Protein AF-A0A960TQY2-F1 (afdb_monomer_lite)

Structure (mmCIF, N/CA/C/O backbone):
data_AF-A0A960TQY2-F1
#
_entry.id   AF-A0A960TQY2-F1
#
loop_
_atom_site.group_PDB
_atom_site.id
_atom_site.type_symbol
_atom_site.label_atom_id
_atom_site.label_alt_id
_atom_site.label_comp_id
_atom_site.label_asym_id
_atom_site.label_entity_id
_atom_site.label_seq_id
_atom_site.pdbx_PDB_ins_code
_atom_site.Cartn_x
_atom_site.Cartn_y
_atom_site.Cartn_z
_atom_site.occupancy
_atom_site.B_iso_or_equiv
_atom_site.auth_seq_id
_atom_site.auth_comp_id
_atom_site.auth_asym_id
_atom_site.auth_atom_id
_atom_site.pdbx_PDB_model_num
ATOM 1 N N . MET A 1 1 ? -0.787 42.223 -3.623 1.00 55.81 1 MET A N 1
ATOM 2 C CA . MET A 1 1 ? 0.501 41.887 -2.964 1.00 55.81 1 MET A CA 1
ATOM 3 C C . MET A 1 1 ? 0.501 40.481 -2.333 1.00 55.81 1 MET A C 1
ATOM 5 O O . MET A 1 1 ? 1.418 40.149 -1.599 1.00 55.81 1 MET A O 1
ATOM 9 N N . SER A 1 2 ? -0.489 39.636 -2.649 1.00 63.66 2 SER A N 1
ATOM 10 C CA . SER A 1 2 ? -0.747 38.316 -2.050 1.00 63.66 2 SER A CA 1
ATOM 11 C C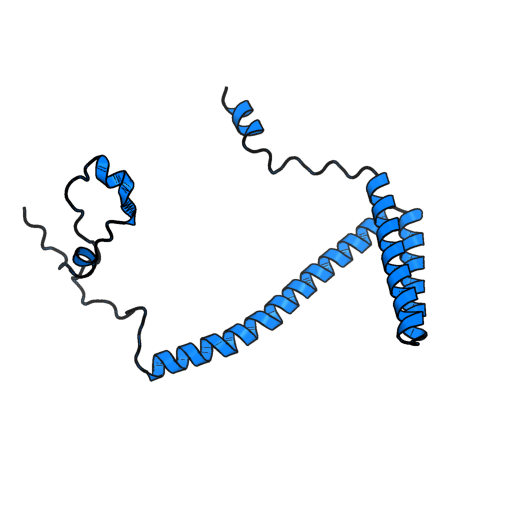 . SER A 1 2 ? -0.285 37.132 -2.917 1.00 63.66 2 SER A C 1
ATOM 13 O O . SER A 1 2 ? 0.129 36.111 -2.375 1.00 63.66 2 SER A O 1
ATOM 15 N N . ASP A 1 3 ? -0.249 37.274 -4.245 1.00 64.62 3 ASP A N 1
ATOM 16 C CA . ASP A 1 3 ? 0.083 36.154 -5.146 1.00 64.62 3 ASP A CA 1
ATOM 17 C C . ASP A 1 3 ? 1.559 35.732 -5.095 1.00 64.62 3 ASP A C 1
ATOM 19 O O . ASP A 1 3 ? 1.882 34.553 -5.232 1.00 64.62 3 ASP A O 1
ATOM 23 N N . ARG A 1 4 ? 2.476 36.674 -4.822 1.00 71.44 4 ARG A N 1
ATOM 24 C CA . ARG A 1 4 ? 3.911 36.360 -4.677 1.00 71.44 4 ARG A CA 1
ATOM 25 C C . ARG A 1 4 ? 4.227 35.581 -3.402 1.00 71.44 4 ARG A C 1
ATOM 27 O O . ARG A 1 4 ? 5.143 34.769 -3.411 1.00 71.44 4 ARG A O 1
ATOM 34 N N . VAL A 1 5 ? 3.475 35.805 -2.324 1.00 72.94 5 VAL A N 1
ATOM 35 C CA . VAL A 1 5 ? 3.678 35.087 -1.055 1.00 72.94 5 VAL A CA 1
ATOM 36 C C . VAL A 1 5 ? 3.141 33.660 -1.168 1.00 72.94 5 VAL A C 1
ATOM 38 O O . VAL A 1 5 ? 3.814 32.719 -0.754 1.00 72.94 5 VAL A O 1
ATOM 41 N N . LEU A 1 6 ? 1.988 33.479 -1.821 1.00 67.25 6 LEU A N 1
ATOM 42 C CA . LEU A 1 6 ? 1.410 32.155 -2.077 1.00 67.25 6 LEU A CA 1
ATOM 43 C C . LEU A 1 6 ? 2.309 31.282 -2.969 1.00 67.25 6 LEU A C 1
ATOM 45 O O . LEU A 1 6 ? 2.425 30.084 -2.722 1.00 67.25 6 LEU A O 1
ATOM 49 N N . ALA A 1 7 ? 3.009 31.876 -3.941 1.00 69.88 7 ALA A N 1
ATOM 50 C CA . ALA A 1 7 ? 3.970 31.158 -4.781 1.00 69.88 7 ALA A CA 1
ATOM 51 C C . ALA A 1 7 ? 5.209 30.652 -4.012 1.00 69.88 7 ALA A C 1
ATOM 53 O O . ALA A 1 7 ? 5.750 29.602 -4.350 1.00 69.88 7 ALA A O 1
ATOM 54 N N . VAL A 1 8 ? 5.648 31.371 -2.972 1.00 74.31 8 VAL A N 1
ATOM 55 C CA . VAL A 1 8 ? 6.812 30.993 -2.147 1.00 74.31 8 VAL A CA 1
ATOM 56 C C . VAL A 1 8 ? 6.435 29.955 -1.090 1.00 74.31 8 VAL A C 1
ATOM 58 O O . VAL A 1 8 ? 7.183 29.008 -0.864 1.00 74.31 8 VAL A O 1
ATOM 61 N N . VAL A 1 9 ? 5.267 30.103 -0.462 1.00 73.06 9 VAL A N 1
ATOM 62 C CA . VAL A 1 9 ? 4.808 29.195 0.602 1.00 73.06 9 VAL A CA 1
ATOM 63 C C . VAL A 1 9 ? 4.321 27.853 0.039 1.00 73.06 9 VAL A C 1
ATOM 65 O O . VAL A 1 9 ? 4.421 26.834 0.718 1.00 73.06 9 VAL A O 1
ATOM 68 N N . TRP A 1 10 ? 3.821 27.821 -1.204 1.00 66.75 10 TRP A N 1
ATOM 69 C CA . TRP A 1 10 ? 3.139 26.653 -1.775 1.00 66.75 10 TRP A CA 1
ATOM 70 C C . TRP A 1 10 ? 3.719 26.197 -3.127 1.00 66.75 10 TRP A C 1
ATOM 72 O O . TRP A 1 10 ? 3.009 26.040 -4.121 1.00 66.75 10 TRP A O 1
ATOM 82 N N . ASN A 1 11 ? 5.029 25.934 -3.165 1.00 67.88 11 ASN A N 1
ATOM 83 C CA . ASN A 1 11 ? 5.744 25.367 -4.318 1.00 67.88 11 ASN A CA 1
ATOM 84 C C . ASN A 1 11 ? 5.911 23.831 -4.209 1.00 67.88 11 ASN A C 1
ATOM 86 O O . ASN A 1 11 ? 7.015 23.300 -4.196 1.00 67.88 11 ASN A O 1
ATOM 90 N N . TRP A 1 12 ? 4.822 23.069 -4.113 1.00 70.50 12 TRP A N 1
ATOM 91 C CA . TRP A 1 12 ? 4.926 21.596 -4.135 1.00 70.50 12 TRP A CA 1
ATOM 92 C C . TRP A 1 12 ? 4.781 21.001 -5.548 1.00 70.50 12 TRP A C 1
ATOM 94 O O . TRP A 1 12 ? 4.961 19.801 -5.740 1.00 70.50 12 TRP A O 1
ATOM 104 N N . ARG A 1 13 ? 4.449 21.833 -6.548 1.00 60.97 13 ARG A N 1
ATOM 105 C CA . ARG A 1 13 ? 4.078 21.406 -7.911 1.00 60.97 13 ARG A CA 1
ATOM 106 C C . ARG A 1 13 ? 4.892 22.082 -9.022 1.00 60.97 13 ARG A C 1
ATOM 108 O O . ARG A 1 13 ? 4.430 22.133 -10.161 1.00 60.97 13 ARG A O 1
ATOM 115 N N . HIS A 1 14 ? 6.079 22.628 -8.756 1.00 58.31 14 HIS A N 1
ATOM 116 C CA . HIS A 1 14 ? 6.950 22.989 -9.878 1.00 58.31 14 HIS A CA 1
ATOM 117 C C . HIS A 1 14 ? 7.372 21.712 -10.601 1.00 58.31 14 HIS A C 1
ATOM 119 O O . HIS A 1 14 ? 7.913 20.778 -10.011 1.00 58.31 14 HIS A O 1
ATOM 125 N N . ALA A 1 15 ? 6.986 21.663 -11.877 1.00 55.31 15 ALA A N 1
ATOM 126 C CA . ALA A 1 15 ? 7.191 20.550 -12.776 1.00 55.31 15 ALA A CA 1
ATOM 127 C C . ALA A 1 15 ? 8.640 20.072 -12.680 1.00 55.31 15 ALA A C 1
ATOM 129 O O . ALA A 1 15 ? 9.569 20.874 -12.792 1.00 55.31 15 ALA A O 1
ATOM 130 N N . ALA A 1 16 ? 8.813 18.765 -12.469 1.00 57.78 16 ALA A N 1
ATOM 131 C CA . ALA A 1 16 ? 10.113 18.127 -12.580 1.00 57.78 16 ALA A CA 1
ATOM 132 C C . ALA A 1 16 ? 10.787 18.635 -13.868 1.00 57.78 16 ALA A C 1
ATOM 134 O O . ALA A 1 16 ? 10.127 18.629 -14.915 1.00 57.78 16 ALA A O 1
ATOM 135 N N . PRO A 1 17 ? 12.043 19.118 -13.808 1.00 52.19 17 PRO A N 1
ATOM 136 C CA . PRO A 1 17 ? 12.712 19.658 -14.981 1.00 52.19 17 PRO A CA 1
ATOM 137 C C . PRO A 1 17 ? 12.630 18.624 -16.102 1.00 52.19 17 PRO A C 1
ATOM 139 O O . PRO A 1 17 ? 12.915 17.444 -15.872 1.00 52.19 17 PRO A O 1
ATOM 142 N N . ALA A 1 18 ? 12.178 19.057 -17.286 1.00 51.62 18 ALA A N 1
ATOM 143 C CA . ALA A 1 18 ? 12.083 18.213 -18.470 1.00 51.62 18 ALA A CA 1
ATOM 144 C C . ALA A 1 18 ? 13.398 17.439 -18.605 1.00 51.62 18 ALA A C 1
ATOM 146 O O . ALA A 1 18 ? 14.467 18.045 -18.682 1.00 51.62 18 ALA A O 1
ATOM 147 N N . ALA A 1 19 ? 13.315 16.110 -18.506 1.00 49.41 19 ALA A N 1
ATOM 148 C CA . ALA A 1 19 ? 14.471 15.242 -18.359 1.00 49.41 19 ALA A CA 1
ATOM 149 C C . ALA A 1 19 ? 15.469 15.502 -19.495 1.00 49.41 19 ALA A C 1
ATOM 151 O O . ALA A 1 19 ? 15.266 15.077 -20.630 1.00 49.41 19 ALA A O 1
ATOM 152 N N . SER A 1 20 ? 16.557 16.208 -19.185 1.00 50.09 20 SER A N 1
ATOM 153 C CA . SER A 1 20 ? 17.680 16.373 -20.097 1.00 50.09 20 SER A CA 1
ATOM 154 C C . SER A 1 20 ? 18.216 14.980 -20.437 1.00 50.09 20 SER A C 1
ATOM 156 O O . SER A 1 20 ? 18.406 14.153 -19.541 1.00 50.09 20 SER A O 1
ATOM 158 N N . GLY A 1 21 ? 18.432 14.689 -21.724 1.00 54.50 21 GLY A N 1
ATOM 159 C CA . GLY A 1 21 ? 18.713 13.335 -22.234 1.00 54.50 21 GLY A CA 1
ATOM 160 C C . GLY A 1 21 ? 19.857 12.573 -21.539 1.00 54.50 21 GLY A C 1
ATOM 161 O O . GLY A 1 21 ? 19.895 11.344 -21.586 1.00 54.50 21 GLY A O 1
ATOM 162 N N . GLY A 1 22 ? 20.744 13.266 -20.814 1.00 57.72 22 GLY A N 1
ATOM 163 C CA . GLY A 1 22 ? 21.769 12.655 -19.958 1.00 57.72 22 GLY A CA 1
ATOM 164 C C . GLY A 1 22 ? 21.213 11.826 -18.789 1.00 57.72 22 GLY A C 1
ATOM 165 O O . GLY A 1 22 ? 21.778 10.785 -18.453 1.00 57.72 22 GLY A O 1
ATOM 166 N N . HIS A 1 23 ? 20.072 12.213 -18.206 1.00 58.09 23 HIS A N 1
ATOM 167 C CA . HIS A 1 23 ? 19.448 11.469 -17.105 1.00 58.09 23 HIS A CA 1
ATOM 168 C C . HIS A 1 23 ? 18.893 10.112 -17.556 1.00 58.09 23 HIS A C 1
ATOM 170 O O . HIS A 1 23 ? 18.991 9.136 -16.812 1.00 58.09 23 HIS A O 1
ATOM 176 N N . ALA A 1 24 ? 18.359 10.029 -18.779 1.00 59.97 24 ALA A N 1
ATOM 177 C CA . ALA A 1 24 ? 17.864 8.780 -19.357 1.00 59.97 24 ALA A CA 1
ATOM 178 C C . ALA A 1 24 ? 19.010 7.787 -19.613 1.00 59.97 24 ALA A C 1
ATOM 180 O O . ALA A 1 24 ? 18.926 6.625 -19.218 1.00 59.97 24 ALA A O 1
ATOM 181 N N . ARG A 1 25 ? 20.132 8.265 -20.171 1.00 62.44 25 ARG A N 1
ATOM 182 C CA . ARG A 1 25 ? 21.318 7.435 -20.441 1.00 62.44 25 ARG A CA 1
ATOM 183 C C . ARG A 1 25 ? 21.972 6.914 -19.154 1.00 62.44 25 ARG A C 1
ATOM 185 O O . ARG A 1 25 ? 22.329 5.741 -19.079 1.00 62.44 25 ARG A O 1
ATOM 192 N N . ARG A 1 26 ? 22.075 7.751 -18.110 1.00 66.25 26 ARG A N 1
ATOM 193 C CA . ARG A 1 26 ? 22.608 7.344 -16.795 1.00 66.25 26 ARG A CA 1
ATOM 194 C C . ARG A 1 26 ? 21.715 6.313 -16.100 1.00 66.25 26 ARG A C 1
ATOM 196 O O . ARG A 1 26 ? 22.233 5.369 -15.511 1.00 66.25 26 ARG A O 1
ATOM 203 N N . ARG A 1 27 ? 20.388 6.463 -16.183 1.00 62.41 27 ARG A N 1
ATOM 204 C CA . ARG A 1 27 ? 19.436 5.470 -15.656 1.00 62.41 27 ARG A CA 1
ATOM 205 C C . ARG A 1 27 ? 19.547 4.132 -16.390 1.00 62.41 27 ARG A C 1
ATOM 207 O O . ARG A 1 27 ? 19.629 3.108 -15.722 1.00 62.41 27 ARG A O 1
ATOM 214 N N . GLY A 1 28 ? 19.648 4.148 -17.722 1.00 63.75 28 GLY A N 1
ATOM 215 C CA . GLY A 1 28 ? 19.860 2.938 -18.527 1.00 63.75 28 GLY A CA 1
ATOM 216 C C . GLY A 1 28 ? 21.160 2.200 -18.181 1.00 63.75 28 GLY A C 1
ATOM 217 O O . GLY A 1 28 ? 21.154 0.978 -18.036 1.00 63.75 28 GLY A O 1
ATOM 218 N N . LEU A 1 29 ? 22.256 2.934 -17.950 1.00 70.75 29 LEU A N 1
ATOM 219 C CA . LEU A 1 29 ? 23.530 2.357 -17.499 1.00 70.75 29 LEU A CA 1
ATOM 220 C C . LEU A 1 29 ? 23.412 1.684 -16.128 1.00 70.75 29 LEU A C 1
ATOM 222 O O . LEU A 1 29 ? 23.851 0.549 -15.970 1.00 70.75 29 LEU A O 1
ATOM 226 N N . ILE A 1 30 ? 22.791 2.356 -15.153 1.00 73.00 30 ILE A N 1
ATOM 227 C CA . ILE A 1 30 ? 22.603 1.798 -13.807 1.00 73.00 30 ILE A CA 1
ATOM 228 C C . ILE A 1 30 ? 21.715 0.551 -13.870 1.00 73.00 30 ILE A C 1
ATOM 230 O O . ILE A 1 30 ? 22.057 -0.473 -13.290 1.00 73.00 30 ILE A O 1
ATOM 234 N N . GLN A 1 31 ? 20.605 0.605 -14.607 1.00 65.62 31 GLN A N 1
ATOM 235 C CA . GLN A 1 31 ? 19.687 -0.524 -14.734 1.00 65.62 31 GLN A CA 1
ATOM 236 C C . GLN A 1 31 ? 20.356 -1.731 -15.400 1.00 65.62 31 GLN A C 1
ATOM 238 O O . GLN A 1 31 ? 20.213 -2.851 -14.917 1.00 65.62 31 GLN A O 1
ATOM 243 N N . THR A 1 32 ? 21.135 -1.508 -16.459 1.00 66.62 32 THR A N 1
ATOM 244 C CA . THR A 1 32 ? 21.890 -2.587 -17.105 1.00 66.62 32 THR A CA 1
ATOM 245 C C . THR A 1 32 ? 22.939 -3.167 -16.161 1.00 66.62 32 THR A C 1
ATOM 247 O O . THR A 1 32 ? 23.037 -4.384 -16.045 1.00 66.62 32 THR A O 1
ATOM 250 N N . ALA A 1 33 ? 23.693 -2.319 -15.456 1.00 74.12 33 ALA A N 1
ATOM 251 C CA . ALA A 1 33 ? 24.699 -2.770 -14.500 1.00 74.12 33 ALA A CA 1
ATOM 252 C C . ALA A 1 33 ? 24.081 -3.642 -13.395 1.00 74.12 33 ALA A C 1
ATOM 254 O O . ALA A 1 33 ? 24.639 -4.680 -13.049 1.00 74.12 33 ALA A O 1
ATOM 255 N N . VAL A 1 34 ? 22.896 -3.272 -12.898 1.00 73.94 34 VAL A N 1
ATOM 256 C CA . VAL A 1 34 ? 22.150 -4.066 -11.912 1.00 73.94 34 VAL A CA 1
ATOM 257 C C . VAL A 1 34 ? 21.697 -5.405 -12.500 1.00 73.94 34 VAL A C 1
ATOM 259 O O . VAL A 1 34 ? 21.907 -6.436 -11.868 1.00 73.94 34 VAL A O 1
ATOM 262 N N . ILE A 1 35 ? 21.125 -5.428 -13.709 1.00 69.88 35 ILE A N 1
ATOM 263 C CA . ILE A 1 35 ? 20.685 -6.682 -14.350 1.00 69.88 35 ILE A CA 1
ATOM 264 C C . ILE A 1 35 ? 21.880 -7.610 -14.609 1.00 69.88 35 ILE A C 1
ATOM 266 O O . ILE A 1 35 ? 21.786 -8.807 -14.349 1.00 69.88 35 ILE A O 1
ATOM 270 N N . LEU A 1 36 ? 23.016 -7.071 -15.060 1.00 70.06 36 LEU A N 1
ATOM 271 C CA . LEU A 1 36 ? 24.255 -7.831 -15.247 1.00 70.06 36 LEU A CA 1
ATOM 272 C C . LEU A 1 36 ? 24.791 -8.395 -13.929 1.00 70.06 36 LEU A C 1
ATOM 274 O O . LEU A 1 36 ? 25.202 -9.552 -13.893 1.00 70.06 36 LEU A O 1
ATOM 278 N N . ALA A 1 37 ? 24.747 -7.618 -12.844 1.00 71.56 37 ALA A N 1
ATOM 279 C CA . ALA A 1 37 ? 25.157 -8.084 -11.522 1.00 71.56 37 ALA A CA 1
ATOM 280 C C . ALA A 1 37 ? 24.252 -9.216 -11.010 1.00 71.56 37 ALA A C 1
ATOM 282 O O . ALA A 1 37 ? 24.747 -10.219 -10.499 1.00 71.56 37 ALA A O 1
ATOM 283 N N . VAL A 1 38 ? 22.935 -9.100 -11.207 1.00 68.56 38 VAL A N 1
ATOM 284 C CA . VAL A 1 38 ? 21.969 -10.156 -10.864 1.00 68.56 38 VAL A CA 1
ATOM 285 C C . VAL A 1 38 ? 22.185 -11.401 -11.727 1.00 68.56 38 VAL A C 1
ATOM 287 O O . VAL A 1 38 ? 22.191 -12.508 -11.197 1.00 68.56 38 VAL A O 1
ATOM 290 N N . ALA A 1 39 ? 22.421 -11.249 -13.033 1.00 61.25 39 ALA A N 1
ATOM 291 C CA . ALA A 1 39 ? 22.695 -12.366 -13.937 1.00 61.25 39 ALA A CA 1
ATOM 292 C C . ALA A 1 39 ? 24.005 -13.093 -13.583 1.00 61.25 39 ALA A C 1
ATOM 294 O O . ALA A 1 39 ? 24.043 -14.323 -13.576 1.00 61.25 39 ALA A O 1
ATOM 295 N N . ALA A 1 40 ? 25.060 -12.349 -13.236 1.00 66.62 40 ALA A N 1
ATOM 296 C CA . ALA A 1 40 ? 26.321 -12.913 -12.760 1.00 66.62 40 ALA A CA 1
ATOM 297 C C . ALA A 1 40 ? 26.144 -13.642 -11.417 1.00 66.62 40 ALA A C 1
ATOM 299 O O . ALA A 1 40 ? 26.628 -14.761 -11.259 1.00 66.62 40 ALA A O 1
ATOM 300 N N . GLY A 1 41 ? 25.380 -13.057 -10.488 1.00 65.00 41 GLY A N 1
ATOM 301 C CA . GLY A 1 41 ? 25.035 -13.678 -9.208 1.00 65.00 41 GLY A CA 1
ATOM 302 C C . GLY A 1 41 ? 24.214 -14.962 -9.359 1.00 65.00 41 GLY A C 1
ATOM 303 O O . GLY A 1 41 ? 24.512 -15.951 -8.699 1.00 65.00 41 GLY A O 1
ATOM 304 N N . LEU A 1 42 ? 23.233 -14.995 -10.269 1.00 60.56 42 LEU A N 1
ATOM 305 C CA . LEU A 1 42 ? 22.452 -16.205 -10.562 1.00 60.56 42 LEU A CA 1
ATOM 306 C C . LEU A 1 42 ? 23.307 -17.299 -11.211 1.00 60.56 42 LEU A C 1
ATOM 308 O O . LEU A 1 42 ? 23.189 -18.468 -10.843 1.00 60.56 42 LEU A O 1
ATOM 312 N N . ARG A 1 43 ? 24.182 -16.925 -12.154 1.00 54.06 43 ARG A N 1
ATOM 313 C CA . ARG A 1 43 ? 25.079 -17.862 -12.843 1.00 54.06 43 ARG A CA 1
ATOM 314 C C . ARG A 1 43 ? 26.095 -18.486 -11.886 1.00 54.06 43 ARG A C 1
ATOM 316 O O . ARG A 1 43 ? 26.352 -19.680 -11.988 1.00 54.06 43 ARG A O 1
ATOM 323 N N . TRP A 1 44 ? 26.667 -17.701 -10.975 1.00 63.16 44 TRP A N 1
ATOM 324 C CA . TRP A 1 44 ? 27.676 -18.194 -10.033 1.00 63.16 44 TRP A CA 1
ATOM 325 C C . TRP A 1 44 ? 27.091 -18.816 -8.763 1.00 63.16 44 TRP A C 1
ATOM 327 O O . TRP A 1 44 ? 27.711 -19.712 -8.204 1.00 63.16 44 TRP A O 1
ATOM 337 N N . GLY A 1 45 ? 25.912 -18.377 -8.316 1.00 57.28 45 GLY A N 1
ATOM 338 C CA . GLY A 1 45 ? 25.302 -18.842 -7.070 1.00 57.28 45 GLY A CA 1
ATOM 339 C C . GLY A 1 45 ? 24.367 -20.047 -7.204 1.00 57.28 45 GLY A C 1
ATOM 340 O O . GLY A 1 45 ? 24.255 -20.809 -6.251 1.00 57.28 45 GLY A O 1
ATOM 341 N N . LEU A 1 46 ? 23.680 -20.226 -8.343 1.00 53.56 46 LEU A N 1
ATOM 342 C CA . LEU A 1 46 ? 22.623 -21.246 -8.481 1.00 53.56 46 LEU A CA 1
ATOM 343 C C . LEU A 1 46 ? 22.816 -22.242 -9.642 1.00 53.56 46 LEU A C 1
ATOM 345 O O . LEU A 1 46 ? 22.058 -23.203 -9.730 1.00 53.56 46 LEU A O 1
ATOM 349 N N . GLY A 1 47 ? 23.790 -22.051 -10.541 1.00 53.59 47 GLY A N 1
ATOM 350 C CA . GLY A 1 47 ? 24.093 -23.019 -11.614 1.00 53.59 47 GLY A CA 1
ATOM 351 C C . GLY A 1 47 ? 22.992 -23.217 -12.673 1.00 53.59 47 GLY A C 1
ATOM 352 O O . GLY A 1 47 ? 23.098 -24.104 -13.516 1.00 53.59 47 GLY A O 1
ATOM 353 N N . HIS A 1 48 ? 21.933 -22.402 -12.671 1.00 53.97 48 HIS A N 1
ATOM 354 C CA . HIS A 1 48 ? 20.869 -22.467 -13.673 1.00 53.97 48 HIS A CA 1
ATOM 355 C C . HIS A 1 48 ? 21.252 -21.662 -14.933 1.00 53.97 48 HIS A C 1
ATOM 357 O O . HIS A 1 48 ? 21.078 -20.443 -14.985 1.00 53.97 48 HIS A O 1
ATOM 363 N N . GLU A 1 49 ? 21.756 -22.342 -15.969 1.00 56.94 49 GLU A N 1
ATOM 364 C CA . GLU A 1 49 ? 22.227 -21.711 -17.219 1.00 56.94 49 GLU A CA 1
ATOM 365 C C . GLU A 1 49 ? 21.106 -21.078 -18.066 1.00 56.94 49 GLU A C 1
ATOM 367 O O . GLU A 1 49 ? 21.278 -19.994 -18.627 1.00 56.94 49 GLU A O 1
ATOM 372 N N . LEU A 1 50 ? 19.926 -21.706 -18.101 1.00 57.50 50 LEU A N 1
ATOM 373 C CA . LEU A 1 50 ? 18.751 -21.227 -18.843 1.00 57.50 50 LEU A CA 1
ATOM 374 C C . LEU A 1 50 ? 18.261 -19.828 -18.405 1.00 57.50 50 LEU A C 1
ATOM 376 O O . LEU A 1 50 ? 18.159 -18.942 -19.257 1.00 57.50 50 LEU A O 1
ATOM 380 N N . PRO A 1 51 ? 17.986 -19.559 -17.111 1.00 56.25 51 PRO A N 1
ATOM 381 C CA . PRO A 1 51 ? 17.561 -18.228 -16.676 1.00 56.25 51 PRO A CA 1
ATOM 382 C C . PRO A 1 51 ? 18.672 -17.175 -16.798 1.00 56.25 51 PRO A C 1
ATOM 384 O O . PRO A 1 51 ? 18.371 -16.007 -17.046 1.00 56.25 51 PRO A O 1
ATOM 387 N N . ALA A 1 52 ? 19.948 -17.565 -16.691 1.00 56.81 52 ALA A N 1
ATOM 388 C CA . ALA A 1 52 ? 21.075 -16.651 -16.870 1.00 56.81 52 ALA A CA 1
ATOM 389 C C . ALA A 1 52 ? 21.203 -16.156 -18.325 1.00 56.81 52 ALA A C 1
ATOM 391 O O . ALA A 1 52 ? 21.433 -14.965 -18.545 1.00 56.81 52 ALA A O 1
ATOM 392 N N . MET A 1 53 ? 20.993 -17.029 -19.320 1.00 62.03 53 MET A N 1
ATOM 393 C CA . MET A 1 53 ? 20.964 -16.635 -20.737 1.00 62.03 53 MET A CA 1
ATOM 394 C C . MET A 1 53 ? 19.785 -15.714 -21.062 1.00 62.03 53 MET A C 1
ATOM 396 O O . MET A 1 53 ? 19.967 -14.722 -21.768 1.00 62.03 53 MET A O 1
ATOM 400 N N . ILE A 1 54 ? 18.598 -15.986 -20.510 1.00 66.31 54 ILE A N 1
ATOM 401 C CA . ILE A 1 54 ? 17.422 -15.119 -20.691 1.00 66.31 54 ILE A CA 1
ATOM 402 C C . ILE A 1 54 ? 17.688 -13.735 -20.084 1.00 66.31 54 ILE A C 1
ATOM 404 O O . ILE A 1 54 ? 17.452 -12.720 -20.738 1.00 66.31 54 ILE A O 1
ATOM 408 N N . ALA A 1 55 ? 18.246 -13.672 -18.871 1.00 61.19 55 ALA A N 1
ATOM 409 C CA . ALA A 1 55 ? 18.593 -12.410 -18.218 1.00 61.19 55 ALA A CA 1
ATOM 410 C C . ALA A 1 55 ? 19.662 -11.616 -18.992 1.00 61.19 55 ALA A C 1
ATOM 412 O O . ALA A 1 55 ? 19.535 -10.400 -19.141 1.00 61.19 55 ALA A O 1
ATOM 413 N N . ALA A 1 56 ? 20.682 -12.290 -19.535 1.00 61.22 56 ALA A N 1
ATOM 414 C CA . ALA A 1 56 ? 21.708 -11.666 -20.371 1.00 61.22 56 ALA A CA 1
ATOM 415 C C . ALA A 1 56 ? 21.143 -11.154 -21.710 1.00 61.22 56 ALA A C 1
ATOM 417 O O . ALA A 1 56 ? 21.490 -10.056 -22.144 1.00 61.22 56 ALA A O 1
ATOM 418 N N . GLY A 1 57 ? 20.223 -11.900 -22.331 1.00 68.38 57 GLY A N 1
ATOM 419 C CA . GLY A 1 57 ? 19.502 -11.463 -23.528 1.00 68.38 57 GLY A CA 1
ATOM 420 C C . GLY A 1 57 ? 18.649 -10.220 -23.266 1.00 68.38 57 GLY A C 1
ATOM 421 O O . GLY A 1 57 ? 18.717 -9.249 -24.018 1.00 68.38 57 GLY A O 1
ATOM 422 N N . VAL A 1 58 ? 17.920 -10.193 -22.147 1.00 66.56 58 VAL A N 1
ATOM 423 C CA . VAL A 1 58 ? 17.155 -9.013 -21.713 1.00 66.56 58 VAL A CA 1
ATOM 424 C C . VAL A 1 58 ? 18.084 -7.823 -21.453 1.00 66.56 58 VAL A C 1
ATOM 426 O O . VAL A 1 58 ? 17.780 -6.714 -21.887 1.00 66.56 58 VAL A O 1
ATOM 429 N N . ALA A 1 59 ? 19.244 -8.036 -20.822 1.00 61.09 59 ALA A N 1
ATOM 430 C CA . ALA A 1 59 ? 20.237 -6.984 -20.602 1.00 61.09 59 ALA A CA 1
ATOM 431 C C . ALA A 1 59 ? 20.779 -6.401 -21.918 1.00 61.09 59 ALA A C 1
ATOM 433 O O . ALA A 1 59 ? 20.912 -5.184 -22.035 1.00 61.09 59 ALA A O 1
ATOM 434 N N . ALA A 1 60 ? 21.040 -7.242 -22.924 1.00 64.44 60 ALA A N 1
ATOM 435 C CA . ALA A 1 60 ? 21.506 -6.808 -24.241 1.00 64.44 60 ALA A CA 1
ATOM 436 C C . ALA A 1 60 ? 20.441 -5.991 -24.994 1.00 64.44 60 ALA A C 1
ATOM 438 O O . ALA A 1 60 ? 20.752 -4.950 -25.575 1.00 64.44 60 ALA A O 1
ATOM 439 N N . VAL A 1 61 ? 19.173 -6.411 -24.925 1.00 65.00 61 VAL A N 1
ATOM 440 C CA . VAL A 1 61 ? 18.042 -5.672 -25.509 1.00 65.00 61 VAL A CA 1
ATOM 441 C C . VAL A 1 61 ? 17.849 -4.325 -24.806 1.00 65.00 61 VAL A C 1
ATOM 443 O O . VAL A 1 61 ? 17.644 -3.306 -25.468 1.00 65.00 61 VAL A O 1
ATOM 446 N N . VAL A 1 62 ? 17.970 -4.284 -23.478 1.00 63.88 62 VAL A N 1
ATOM 447 C CA . VAL A 1 62 ? 17.893 -3.050 -22.678 1.00 63.88 62 VAL A CA 1
ATOM 448 C C . VAL A 1 62 ? 19.050 -2.096 -23.003 1.00 63.88 62 VAL A C 1
ATOM 450 O O . VAL A 1 62 ? 18.819 -0.906 -23.217 1.00 63.88 62 VAL A O 1
ATOM 453 N N . LEU A 1 63 ? 20.280 -2.602 -23.130 1.00 63.41 63 LEU A N 1
ATOM 454 C CA . LEU A 1 63 ? 21.440 -1.815 -23.566 1.00 63.41 63 LEU A CA 1
ATOM 455 C C . LEU A 1 63 ? 21.238 -1.229 -24.963 1.00 63.41 63 LEU A C 1
ATOM 457 O O . LEU A 1 63 ? 21.380 -0.017 -25.138 1.00 63.41 63 LEU A O 1
ATOM 461 N N . GLY A 1 64 ? 20.866 -2.068 -25.933 1.00 62.59 64 GLY A N 1
ATOM 462 C CA . GLY A 1 64 ? 20.664 -1.658 -27.322 1.00 62.59 64 GLY A CA 1
ATOM 463 C C . GLY A 1 64 ? 19.556 -0.616 -27.468 1.00 62.59 64 GLY A C 1
ATOM 464 O O . GLY A 1 64 ? 19.739 0.404 -28.134 1.00 62.59 64 GLY A O 1
ATOM 465 N N . THR A 1 65 ? 18.434 -0.806 -26.770 1.00 59.59 65 THR A N 1
ATOM 466 C CA . THR A 1 65 ? 17.318 0.154 -26.786 1.00 59.59 65 THR A CA 1
ATOM 467 C C . THR A 1 65 ? 17.644 1.457 -26.054 1.00 59.59 65 THR A C 1
ATOM 469 O O . THR A 1 65 ? 17.215 2.519 -26.503 1.00 59.59 65 THR A O 1
ATOM 472 N N . SER A 1 66 ? 18.457 1.419 -24.991 1.00 58.53 66 SER A N 1
ATOM 473 C CA . SER A 1 66 ? 18.889 2.626 -24.267 1.00 58.53 66 SER A CA 1
ATOM 474 C C . SER A 1 66 ? 19.864 3.515 -25.058 1.00 58.53 66 SER A C 1
ATOM 476 O O . SER A 1 66 ? 19.914 4.726 -24.830 1.00 58.53 66 SER A O 1
ATOM 478 N N . GLN A 1 67 ? 20.637 2.931 -25.983 1.00 60.59 67 GLN A N 1
ATOM 479 C CA . GLN A 1 67 ? 21.655 3.631 -26.777 1.00 60.59 67 GLN A CA 1
ATOM 480 C C . GLN A 1 67 ? 21.113 4.136 -28.123 1.00 60.59 67 GLN A C 1
ATOM 482 O O . GLN A 1 67 ? 21.493 5.226 -28.545 1.00 60.59 67 GLN A O 1
ATOM 487 N N . ALA A 1 68 ? 20.223 3.380 -28.779 1.00 62.22 68 ALA A N 1
ATOM 488 C CA . ALA A 1 68 ? 19.783 3.678 -30.143 1.00 62.22 68 ALA A CA 1
ATOM 489 C C . ALA A 1 68 ? 18.622 4.687 -30.225 1.00 62.22 68 ALA A C 1
ATOM 491 O O . ALA A 1 68 ? 18.640 5.556 -31.094 1.00 62.22 68 ALA A O 1
ATOM 492 N N . VAL A 1 69 ? 17.613 4.608 -29.340 1.00 57.38 69 VAL A N 1
ATOM 493 C CA . VAL A 1 69 ? 16.415 5.471 -29.410 1.00 57.38 69 VAL A CA 1
ATOM 494 C C . VAL A 1 69 ? 15.856 5.758 -28.002 1.00 57.38 69 VAL A C 1
ATOM 496 O O . VAL A 1 69 ? 15.122 4.933 -27.452 1.00 57.38 69 VAL A O 1
ATOM 499 N N . PRO A 1 70 ? 16.104 6.952 -27.421 1.00 59.19 70 PRO A N 1
ATOM 500 C CA . PRO A 1 70 ? 15.616 7.321 -26.084 1.00 59.19 70 PRO A CA 1
ATOM 501 C C . PRO A 1 70 ? 14.089 7.213 -25.916 1.00 59.19 70 PRO A C 1
ATOM 503 O O . PRO A 1 70 ? 13.601 6.960 -24.815 1.00 59.19 70 PRO A O 1
ATOM 506 N N . GLY A 1 71 ? 13.327 7.379 -27.005 1.00 56.75 71 GLY A N 1
ATOM 507 C CA . GLY A 1 71 ? 11.863 7.293 -26.999 1.00 56.75 71 GLY A CA 1
ATOM 508 C C . GLY A 1 71 ? 11.309 5.871 -26.839 1.00 56.75 71 GLY A C 1
ATOM 509 O O . GLY A 1 71 ? 10.316 5.683 -26.139 1.00 56.75 71 GLY A O 1
ATOM 510 N N . ALA A 1 72 ? 11.960 4.859 -27.422 1.00 58.38 72 ALA A N 1
ATOM 511 C CA . ALA A 1 72 ? 11.503 3.468 -27.334 1.00 58.38 72 ALA A CA 1
ATOM 512 C C . ALA A 1 72 ? 11.730 2.887 -25.929 1.00 58.38 72 ALA A C 1
ATOM 514 O O . ALA A 1 72 ? 10.859 2.214 -25.378 1.00 58.38 72 ALA A O 1
ATOM 515 N N . PHE A 1 73 ? 12.862 3.230 -25.307 1.00 60.81 73 PHE A N 1
ATOM 516 C CA . PHE A 1 73 ? 13.153 2.870 -23.920 1.00 60.81 73 PHE A CA 1
ATOM 517 C C . PHE A 1 73 ? 12.131 3.481 -22.947 1.00 60.81 73 PHE A C 1
ATOM 519 O O . PHE A 1 73 ? 11.607 2.784 -22.080 1.00 60.81 73 PHE A O 1
ATOM 526 N N . ALA A 1 74 ? 11.766 4.754 -23.141 1.00 62.00 74 ALA A N 1
ATOM 527 C CA . ALA A 1 74 ? 10.758 5.421 -22.317 1.00 62.00 74 ALA A CA 1
ATOM 528 C C . ALA A 1 74 ? 9.362 4.776 -22.437 1.00 62.00 74 ALA A C 1
ATOM 530 O O . ALA A 1 74 ? 8.635 4.698 -21.444 1.00 62.00 74 ALA A O 1
ATOM 531 N N . ALA A 1 75 ? 8.991 4.276 -23.621 1.00 65.62 75 ALA A N 1
ATOM 532 C CA . ALA A 1 75 ? 7.726 3.572 -23.828 1.00 65.62 75 ALA A CA 1
ATOM 533 C C . ALA A 1 75 ? 7.688 2.215 -23.100 1.00 65.62 75 ALA A C 1
ATOM 535 O O . ALA A 1 75 ? 6.705 1.911 -22.421 1.00 65.62 75 ALA A O 1
ATOM 536 N N . ILE A 1 76 ? 8.770 1.433 -23.179 1.00 68.75 76 ILE A N 1
ATOM 537 C CA . ILE A 1 76 ? 8.894 0.137 -22.490 1.00 68.75 76 ILE A CA 1
ATOM 538 C C . ILE A 1 76 ? 8.924 0.333 -20.971 1.00 68.75 76 ILE A C 1
ATOM 540 O O . ILE A 1 76 ? 8.214 -0.360 -20.245 1.00 68.75 76 ILE A O 1
ATOM 544 N N . GLU A 1 77 ? 9.685 1.311 -20.476 1.00 69.44 77 GLU A N 1
ATOM 545 C CA . GLU A 1 77 ? 9.740 1.632 -19.046 1.00 69.44 77 GLU A CA 1
ATOM 546 C C . GLU A 1 77 ? 8.374 2.125 -18.536 1.00 69.44 77 GLU A C 1
ATOM 548 O O . GLU A 1 77 ? 7.939 1.765 -17.440 1.00 69.44 77 GLU A O 1
ATOM 553 N N . GLY A 1 78 ? 7.656 2.907 -19.348 1.00 73.75 78 GLY A N 1
ATOM 554 C CA . GLY A 1 78 ? 6.287 3.333 -19.064 1.00 73.75 78 GLY A CA 1
ATOM 555 C C . GLY A 1 78 ? 5.308 2.161 -18.988 1.00 73.75 78 GLY A C 1
ATOM 556 O O . GLY A 1 78 ? 4.492 2.100 -18.066 1.00 73.75 78 GLY A O 1
ATOM 557 N N . PHE A 1 79 ? 5.412 1.202 -19.911 1.00 77.69 79 PHE A N 1
ATOM 558 C CA . PHE A 1 79 ? 4.605 -0.016 -19.886 1.00 77.69 79 PHE A CA 1
ATOM 559 C C . PHE A 1 79 ? 4.932 -0.890 -18.670 1.00 77.69 79 PHE A C 1
ATOM 561 O O . PHE A 1 79 ? 4.023 -1.299 -17.953 1.00 77.69 79 PHE A O 1
ATOM 568 N N . GLY A 1 80 ? 6.217 -1.097 -18.371 1.00 78.62 80 GLY A N 1
ATOM 569 C CA . GLY A 1 80 ? 6.667 -1.853 -17.202 1.00 78.62 80 GLY A CA 1
ATOM 570 C C . GLY A 1 80 ? 6.196 -1.235 -15.886 1.00 78.62 80 GLY A C 1
ATOM 571 O O . GLY A 1 80 ? 5.710 -1.949 -15.014 1.00 78.62 80 GLY A O 1
ATOM 572 N N . LYS A 1 81 ? 6.236 0.097 -15.757 1.00 79.19 81 LYS A N 1
ATOM 573 C CA . LYS A 1 81 ? 5.675 0.805 -14.593 1.00 79.19 81 LYS A CA 1
ATOM 574 C C . LYS A 1 81 ? 4.171 0.600 -14.461 1.00 79.19 81 LYS A C 1
ATOM 576 O O . LYS A 1 81 ? 3.694 0.353 -13.357 1.00 79.19 81 LYS A O 1
ATOM 581 N N . ARG A 1 82 ? 3.422 0.679 -15.567 1.00 82.06 82 ARG A N 1
ATOM 582 C CA . ARG A 1 82 ? 1.974 0.414 -15.560 1.00 82.06 82 A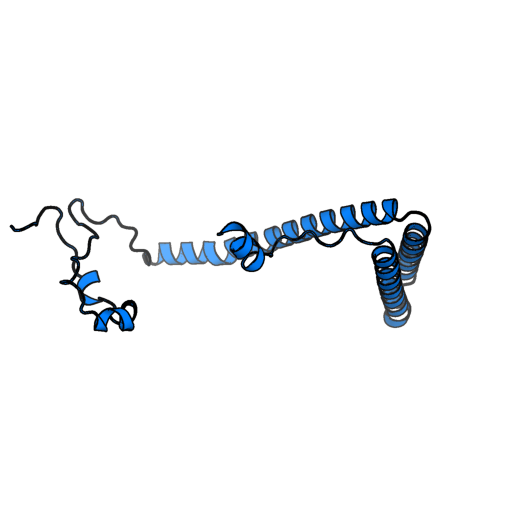RG A CA 1
ATOM 583 C C . ARG A 1 82 ? 1.681 -1.023 -15.155 1.00 82.06 82 ARG A C 1
ATOM 585 O O . ARG A 1 82 ? 0.820 -1.237 -14.310 1.00 82.06 82 ARG A O 1
ATOM 592 N N . LEU A 1 83 ? 2.413 -1.987 -15.707 1.00 85.75 83 LEU A N 1
ATOM 593 C CA . LEU A 1 83 ? 2.261 -3.394 -15.358 1.00 85.75 83 LEU A CA 1
ATOM 594 C C . LEU A 1 83 ? 2.598 -3.632 -13.883 1.00 85.75 83 LEU A C 1
ATOM 596 O O . LEU A 1 83 ? 1.815 -4.252 -13.176 1.00 85.75 83 LEU A O 1
ATOM 600 N N . GLY A 1 84 ? 3.705 -3.073 -13.392 1.00 84.62 84 GLY A N 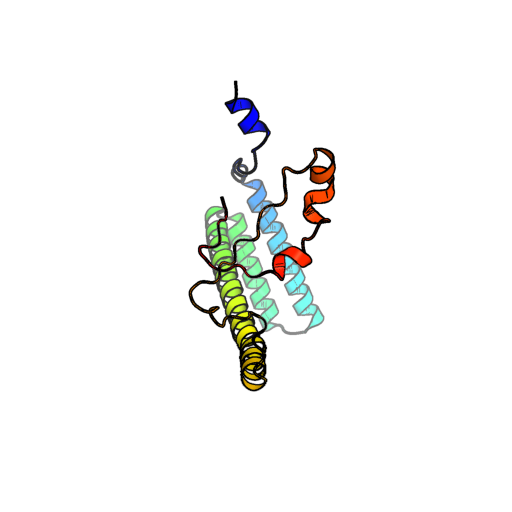1
ATOM 601 C CA . GLY A 1 84 ? 4.095 -3.155 -11.986 1.00 84.62 84 GLY A CA 1
ATOM 602 C C . GLY A 1 84 ? 3.052 -2.542 -11.051 1.00 84.62 84 GLY A C 1
ATOM 603 O O . GLY A 1 84 ? 2.741 -3.127 -10.018 1.00 84.62 84 GLY A O 1
ATOM 604 N N . PHE A 1 85 ? 2.447 -1.415 -11.432 1.00 88.50 85 PHE A N 1
ATOM 605 C CA . PHE A 1 85 ? 1.345 -0.818 -10.678 1.00 88.50 85 PHE A CA 1
ATOM 606 C C . PHE A 1 85 ? 0.105 -1.721 -10.656 1.00 88.50 85 PHE A C 1
ATOM 608 O O . PHE A 1 85 ? -0.486 -1.926 -9.597 1.00 88.50 85 PHE A O 1
ATOM 615 N N . TRP A 1 86 ? -0.268 -2.299 -11.801 1.00 91.88 86 TRP A N 1
ATOM 616 C CA . TRP A 1 86 ? -1.382 -3.245 -11.894 1.00 91.88 86 TRP A CA 1
ATOM 617 C C . TRP A 1 86 ? -1.144 -4.500 -11.060 1.00 91.88 86 TRP A C 1
ATOM 619 O O . TRP A 1 86 ? -2.022 -4.896 -10.299 1.00 91.88 86 TRP A O 1
ATOM 629 N N . VAL A 1 87 ? 0.049 -5.086 -11.145 1.00 90.62 87 VAL A N 1
ATOM 630 C CA . VAL A 1 87 ? 0.434 -6.264 -10.362 1.00 90.62 87 VAL A CA 1
ATOM 631 C C . VAL A 1 87 ? 0.472 -5.932 -8.874 1.00 90.62 87 VAL A C 1
ATOM 633 O O . VAL A 1 87 ? -0.089 -6.677 -8.080 1.00 90.62 87 VAL A O 1
ATOM 636 N N . GLY A 1 88 ? 1.060 -4.801 -8.479 1.00 88.62 88 GLY A N 1
ATOM 637 C CA . GLY A 1 88 ? 1.090 -4.365 -7.082 1.00 88.62 88 GLY A CA 1
ATOM 638 C C . GLY A 1 88 ? -0.308 -4.096 -6.522 1.00 88.62 88 GLY A C 1
ATOM 639 O O . GLY A 1 88 ? -0.610 -4.482 -5.393 1.00 88.62 88 GLY A O 1
ATOM 640 N N . THR A 1 89 ? -1.192 -3.509 -7.329 1.00 92.56 89 THR A N 1
ATOM 641 C CA . THR A 1 89 ? -2.602 -3.309 -6.972 1.00 92.56 89 THR A CA 1
ATOM 642 C C . THR A 1 89 ? -3.303 -4.653 -6.819 1.00 92.56 89 THR A C 1
ATOM 644 O O . THR A 1 89 ? -3.907 -4.906 -5.781 1.00 92.56 89 THR A O 1
ATOM 647 N N . ALA A 1 90 ? -3.175 -5.546 -7.800 1.00 93.25 90 ALA A N 1
ATOM 648 C CA . ALA A 1 90 ? -3.774 -6.873 -7.753 1.00 93.25 90 ALA A CA 1
ATOM 649 C C . ALA A 1 90 ? -3.277 -7.678 -6.545 1.00 93.25 90 ALA A C 1
ATOM 651 O O . ALA A 1 90 ? -4.089 -8.260 -5.837 1.00 93.25 90 ALA A O 1
ATOM 652 N N . LEU A 1 91 ? -1.973 -7.650 -6.257 1.00 94.38 91 LEU A N 1
ATOM 653 C CA . LEU A 1 91 ? -1.374 -8.306 -5.095 1.00 94.38 91 LEU A CA 1
ATOM 654 C C . LEU A 1 91 ? -1.908 -7.725 -3.784 1.00 94.38 91 LEU A C 1
ATOM 656 O O . LEU A 1 91 ? -2.219 -8.473 -2.860 1.00 94.38 91 LEU A O 1
ATOM 660 N N . THR A 1 92 ? -2.050 -6.399 -3.718 1.00 93.94 92 THR A N 1
ATOM 661 C CA . THR A 1 92 ? -2.641 -5.719 -2.563 1.00 93.94 92 THR A CA 1
ATOM 662 C C . THR A 1 92 ? -4.068 -6.199 -2.353 1.00 93.94 92 THR A C 1
ATOM 664 O O . THR A 1 92 ? -4.369 -6.686 -1.274 1.00 93.94 92 THR A O 1
ATOM 667 N N . TRP A 1 93 ? -4.925 -6.159 -3.377 1.00 95.81 93 TRP A N 1
ATOM 668 C CA . TRP A 1 93 ? -6.303 -6.658 -3.297 1.00 95.81 93 TRP A CA 1
ATOM 669 C C . TRP A 1 93 ? -6.367 -8.139 -2.918 1.00 95.81 93 TRP A C 1
ATOM 671 O O . TRP A 1 93 ? -7.121 -8.513 -2.022 1.00 95.81 93 TRP A O 1
ATOM 681 N N . LEU A 1 94 ? -5.534 -8.967 -3.548 1.00 96.00 94 LEU A N 1
ATOM 682 C CA . LEU A 1 94 ? -5.457 -10.402 -3.292 1.00 96.00 94 LEU A CA 1
ATOM 683 C C . LEU A 1 94 ? -4.987 -10.716 -1.871 1.00 96.00 94 LEU A C 1
ATOM 685 O O . LEU A 1 94 ? -5.353 -11.749 -1.335 1.00 96.00 94 LEU A O 1
ATOM 689 N N . THR A 1 95 ? -4.203 -9.840 -1.246 1.00 95.38 95 THR A N 1
ATOM 690 C CA . THR A 1 95 ? -3.741 -10.027 0.135 1.00 95.38 95 THR A CA 1
ATOM 691 C C . THR A 1 95 ? -4.733 -9.437 1.135 1.00 95.38 95 THR A C 1
ATOM 693 O O . THR A 1 95 ? -5.104 -10.090 2.108 1.00 95.38 95 THR A O 1
ATOM 696 N N . LEU A 1 96 ? -5.201 -8.208 0.894 1.00 95.44 96 LEU A N 1
ATOM 697 C CA . LEU A 1 96 ? -6.061 -7.470 1.818 1.00 95.44 96 LEU A CA 1
ATOM 698 C C . LEU A 1 96 ? -7.472 -8.045 1.891 1.00 95.44 96 LEU A C 1
ATOM 700 O O . LEU A 1 96 ? -8.021 -8.094 2.986 1.00 95.44 96 LEU A O 1
ATOM 704 N N . VAL A 1 97 ? -8.070 -8.474 0.774 1.00 96.56 97 VAL A N 1
ATOM 705 C CA . VAL A 1 97 ? -9.449 -8.993 0.782 1.00 96.56 97 VAL A CA 1
ATOM 706 C C . VAL A 1 97 ? -9.557 -10.280 1.603 1.00 96.56 97 VAL A C 1
ATOM 708 O O . VAL A 1 97 ? -10.391 -10.318 2.510 1.00 96.56 97 VAL A O 1
ATOM 711 N N . PRO A 1 98 ? -8.722 -11.314 1.379 1.00 96.06 98 PRO A N 1
ATOM 712 C CA . PRO A 1 98 ? -8.770 -12.518 2.195 1.00 96.06 98 PRO A CA 1
ATOM 713 C C . PRO A 1 98 ? -8.386 -12.237 3.639 1.00 96.06 98 PRO A C 1
ATOM 715 O O . PRO A 1 98 ? -9.057 -12.742 4.526 1.00 96.06 98 PRO A O 1
ATOM 718 N N . LEU A 1 99 ? -7.372 -11.400 3.895 1.00 96.81 99 LEU A N 1
ATOM 719 C CA . LEU A 1 99 ? -7.001 -11.014 5.259 1.00 96.81 99 LEU A CA 1
ATOM 720 C C . LEU A 1 99 ? -8.176 -10.346 5.982 1.00 96.81 99 LEU A C 1
ATOM 722 O O . LEU A 1 99 ? -8.479 -10.681 7.125 1.00 96.81 99 LEU A O 1
ATOM 726 N N . TRP A 1 100 ? -8.867 -9.426 5.308 1.00 95.94 100 TRP A N 1
ATOM 727 C CA . TRP A 1 100 ? -10.020 -8.741 5.869 1.00 95.94 100 TRP A CA 1
ATOM 728 C C . TRP A 1 100 ? -11.156 -9.721 6.167 1.00 95.94 100 TRP A C 1
ATOM 730 O O . TRP A 1 100 ? -11.693 -9.714 7.271 1.00 95.94 100 TRP A O 1
ATOM 740 N N . LEU A 1 101 ? -11.484 -10.609 5.227 1.00 96.25 101 LEU A N 1
ATOM 741 C CA . LEU A 1 101 ? -12.509 -11.634 5.432 1.00 96.25 101 LEU A CA 1
ATOM 742 C C . LEU A 1 101 ? -12.122 -12.607 6.551 1.00 96.25 101 LEU A C 1
ATOM 744 O O . LEU A 1 101 ? -12.951 -12.941 7.389 1.00 96.25 101 LEU A O 1
ATOM 748 N N . LEU A 1 102 ? -10.863 -13.026 6.611 1.00 96.12 102 LEU A N 1
ATOM 749 C CA . LEU A 1 102 ? -10.378 -13.975 7.606 1.00 96.12 102 LEU A CA 1
ATOM 750 C C . LEU A 1 102 ? -10.355 -13.379 9.016 1.00 96.12 102 LEU A C 1
ATOM 752 O O . LEU A 1 102 ? -10.525 -14.109 9.981 1.00 96.12 102 LEU A O 1
ATOM 756 N N . VAL A 1 103 ? -10.142 -12.069 9.154 1.00 95.50 103 VAL A N 1
ATOM 757 C CA . VAL A 1 103 ? -10.035 -11.416 10.466 1.00 95.50 103 VAL A CA 1
ATOM 758 C C . VAL A 1 103 ? -11.365 -10.798 10.893 1.00 95.50 103 VAL A C 1
ATOM 760 O O . VAL A 1 103 ? -11.877 -11.095 11.972 1.00 95.50 103 VAL A O 1
ATOM 763 N N . PHE A 1 104 ? -11.956 -9.943 10.058 1.00 93.88 104 PHE A N 1
ATOM 764 C CA . PHE A 1 104 ? -13.128 -9.154 10.438 1.00 93.88 104 PHE A CA 1
ATOM 765 C C . PHE A 1 104 ? -14.425 -9.951 10.385 1.00 93.88 104 PHE A C 1
ATOM 767 O O . PHE A 1 104 ? -15.301 -9.721 11.219 1.00 93.88 104 PHE A O 1
ATOM 774 N N . LEU A 1 105 ? -14.563 -10.891 9.445 1.00 94.38 105 LEU A N 1
ATOM 775 C CA . LEU A 1 105 ? -15.776 -11.699 9.343 1.00 94.38 105 LEU A CA 1
ATOM 776 C C . LEU A 1 105 ? -15.990 -12.570 10.597 1.00 94.38 105 LEU A C 1
ATOM 778 O O . LEU A 1 105 ? -17.063 -12.458 11.200 1.00 94.38 105 LEU A O 1
ATOM 782 N N . PRO A 1 106 ? -15.010 -13.375 11.069 1.00 92.19 106 PRO A N 1
ATOM 783 C CA . PRO A 1 106 ? -15.195 -14.138 12.298 1.00 92.19 106 PRO A CA 1
ATOM 784 C C . PRO A 1 106 ? -15.257 -13.239 13.532 1.00 92.19 106 PRO A C 1
ATOM 786 O O . PRO A 1 106 ? -16.073 -13.501 14.410 1.00 92.19 106 PRO A O 1
ATOM 789 N N . ALA A 1 107 ? -14.484 -12.148 13.594 1.00 90.56 107 ALA A N 1
ATOM 790 C CA . ALA A 1 107 ? -14.594 -11.195 14.700 1.00 90.56 107 ALA A CA 1
ATOM 791 C C . ALA A 1 107 ? -16.020 -10.623 14.815 1.00 90.56 107 ALA A C 1
ATOM 793 O O . ALA A 1 107 ? -16.591 -10.584 15.905 1.00 90.56 107 ALA A O 1
ATOM 794 N N . GLY A 1 108 ? -16.631 -10.243 13.689 1.00 87.44 108 GLY A N 1
ATOM 795 C CA . GLY A 1 108 ? -18.013 -9.771 13.630 1.00 87.44 108 GLY A CA 1
ATOM 796 C C . GLY A 1 108 ? -19.033 -10.846 14.017 1.00 87.44 108 GLY A C 1
ATOM 797 O O . GLY A 1 108 ? -19.975 -10.556 14.756 1.00 87.44 108 GLY A O 1
ATOM 798 N N . LEU A 1 109 ? -18.828 -12.091 13.577 1.00 89.56 109 LEU A N 1
ATOM 799 C CA . LEU A 1 109 ? -19.649 -13.243 13.973 1.00 89.56 109 LEU A CA 1
ATOM 800 C C . LEU A 1 109 ? -19.581 -13.502 15.484 1.00 89.56 109 LEU A C 1
ATOM 802 O O . LEU A 1 109 ? -20.624 -13.668 16.112 1.00 89.56 109 LEU A O 1
ATOM 806 N N . ILE A 1 110 ? -18.386 -13.467 16.079 1.00 90.75 110 ILE A N 1
ATOM 807 C CA . ILE A 1 110 ? -18.179 -13.639 17.524 1.00 90.75 110 ILE A CA 1
ATOM 808 C C . ILE A 1 110 ? -18.859 -12.510 18.305 1.00 90.75 110 ILE A C 1
ATOM 810 O O . ILE A 1 110 ? -19.565 -12.773 19.280 1.00 90.75 110 ILE A O 1
ATOM 814 N N . LEU A 1 111 ? -18.700 -11.257 17.870 1.00 87.94 111 LEU A N 1
ATOM 815 C CA . LEU A 1 111 ? -19.357 -10.099 18.488 1.00 87.94 111 LEU A CA 1
ATOM 816 C C . LEU A 1 111 ? -20.885 -10.234 18.452 1.00 87.94 111 LEU A C 1
ATOM 818 O O . LEU A 1 111 ? -21.545 -10.026 19.472 1.00 87.94 111 LEU A O 1
ATOM 822 N N . LYS A 1 112 ? -21.434 -10.658 17.305 1.00 83.88 112 LYS A N 1
ATOM 823 C CA . LYS A 1 112 ? -22.869 -10.908 17.130 1.00 83.88 112 LYS A CA 1
ATOM 824 C C . LYS A 1 112 ? -23.360 -12.048 18.027 1.00 83.88 112 LYS A C 1
ATOM 826 O O . LYS A 1 112 ? -24.397 -11.893 18.664 1.00 83.88 112 LYS A O 1
ATOM 831 N N . ALA A 1 113 ? -22.616 -13.151 18.113 1.00 87.69 113 ALA A N 1
ATOM 832 C CA . ALA A 1 113 ? -22.954 -14.294 18.963 1.00 87.69 113 ALA A CA 1
ATOM 833 C C . ALA A 1 113 ? -22.875 -13.960 20.465 1.00 87.69 113 ALA A C 1
ATOM 835 O O . ALA A 1 113 ? -23.702 -14.418 21.244 1.00 87.69 113 ALA A O 1
ATOM 836 N N . THR A 1 114 ? -21.926 -13.111 20.870 1.00 88.50 114 THR A N 1
ATOM 837 C CA . THR A 1 114 ? -21.744 -12.685 22.272 1.00 88.50 114 THR A CA 1
ATOM 838 C C . THR A 1 114 ? -22.740 -11.589 22.686 1.00 88.50 114 THR A C 1
ATOM 840 O O . THR A 1 114 ? -22.763 -11.177 23.843 1.00 88.50 114 THR A O 1
ATOM 843 N N . GLY A 1 115 ? -23.545 -11.056 21.757 1.00 78.25 115 GLY A N 1
ATOM 844 C CA . GLY A 1 115 ? -24.470 -9.949 22.032 1.00 78.25 115 GLY A CA 1
ATOM 845 C C . GLY A 1 115 ? -23.778 -8.633 22.414 1.00 78.25 115 GLY A C 1
ATOM 846 O O . GLY A 1 115 ? -24.436 -7.703 22.882 1.00 78.25 115 GLY A O 1
ATOM 847 N N . ARG A 1 116 ? -22.455 -8.531 22.219 1.00 71.25 116 ARG A N 1
ATOM 848 C CA . ARG A 1 116 ? -21.694 -7.300 22.449 1.00 71.25 116 ARG A CA 1
ATOM 849 C C . ARG A 1 116 ? -21.879 -6.383 21.246 1.00 71.25 116 ARG A C 1
ATOM 851 O O . ARG A 1 116 ? -21.358 -6.653 20.169 1.00 71.25 116 ARG A O 1
ATOM 858 N N . ASP A 1 117 ? -22.582 -5.277 21.459 1.00 72.12 117 ASP A N 1
ATOM 859 C CA . ASP A 1 117 ? -22.650 -4.152 20.524 1.00 72.12 117 ASP A CA 1
ATOM 860 C C . ASP A 1 117 ? -21.735 -3.020 21.027 1.00 72.12 117 ASP A C 1
ATOM 862 O O . ASP A 1 117 ? -22.204 -2.116 21.722 1.00 72.12 117 ASP A O 1
ATOM 866 N N . PRO A 1 118 ? -20.420 -3.056 20.726 1.00 66.50 118 PRO A N 1
ATOM 867 C CA . PRO A 1 118 ? -19.490 -2.023 21.181 1.00 66.50 118 PRO A CA 1
ATOM 868 C C . PRO A 1 118 ? -19.821 -0.638 20.614 1.00 66.50 118 PRO A C 1
ATOM 870 O O . PRO A 1 118 ? -19.429 0.367 21.201 1.00 66.50 118 PRO A O 1
ATOM 873 N N . LEU A 1 119 ? -20.563 -0.568 19.502 1.00 67.50 119 LEU A N 1
ATOM 874 C CA . LEU A 1 119 ? -20.983 0.697 18.906 1.00 67.50 119 LEU A CA 1
ATOM 875 C C . LEU A 1 119 ? -22.336 1.200 19.426 1.00 67.50 119 LEU A C 1
ATOM 877 O O . LEU A 1 119 ? -22.761 2.260 18.972 1.00 67.50 119 LEU A O 1
ATOM 881 N N . HIS A 1 120 ? -22.998 0.494 20.356 1.00 62.38 120 HIS A N 1
ATOM 882 C CA . HIS A 1 120 ? -24.316 0.862 20.891 1.00 62.38 120 HIS A CA 1
ATOM 883 C C . HIS A 1 120 ? -25.273 1.360 19.790 1.00 62.38 120 HIS A C 1
ATOM 885 O O . HIS A 1 120 ? -25.953 2.373 19.949 1.00 62.38 120 HIS A O 1
ATOM 891 N N . ARG A 1 121 ? -25.318 0.657 18.650 1.00 65.69 121 ARG A N 1
ATOM 892 C CA . ARG A 1 121 ? -26.074 1.056 17.450 1.00 65.69 121 ARG A CA 1
ATOM 893 C C . ARG A 1 121 ? -27.585 0.974 17.638 1.00 65.69 121 ARG A C 1
ATOM 895 O O . ARG A 1 121 ? -28.323 1.326 16.722 1.00 65.69 121 ARG A O 1
ATOM 902 N N . LYS A 1 122 ? -28.062 0.510 18.798 1.00 66.31 122 LYS A N 1
ATOM 903 C CA . LYS A 1 122 ? -29.481 0.550 19.155 1.00 66.31 122 LYS A CA 1
ATOM 904 C C . LYS A 1 122 ? -29.951 2.014 19.194 1.00 66.31 122 LYS A C 1
ATOM 906 O O . LYS A 1 122 ? -29.517 2.746 20.093 1.00 66.31 122 LYS A O 1
ATOM 911 N N . PRO A 1 123 ? -30.830 2.442 18.263 1.00 64.38 123 PRO A N 1
ATOM 912 C CA . PRO A 1 123 ? -31.371 3.792 18.282 1.00 64.38 123 PRO A CA 1
ATOM 913 C C . PRO A 1 123 ? -32.029 4.030 19.640 1.00 64.38 123 PRO A C 1
ATOM 915 O O . PRO A 1 123 ? -32.788 3.195 20.137 1.00 64.38 123 PRO A O 1
ATOM 918 N N . HIS A 1 124 ? -31.649 5.125 20.295 1.00 68.62 124 HIS A N 1
ATOM 919 C CA . HIS A 1 124 ? -32.236 5.491 21.577 1.00 68.62 124 HIS A CA 1
ATOM 920 C C . HIS A 1 124 ? -33.709 5.856 21.391 1.00 68.62 124 HIS A C 1
ATOM 922 O O . HIS A 1 124 ? -34.127 6.228 20.294 1.00 68.62 124 HIS A O 1
ATOM 928 N N . ALA A 1 125 ? -34.496 5.703 22.460 1.00 72.94 125 ALA A N 1
ATOM 929 C CA . ALA A 1 125 ? -35.928 5.967 22.429 1.00 72.94 125 ALA A CA 1
ATOM 930 C C . ALA A 1 125 ? -36.221 7.348 21.803 1.00 72.94 125 ALA A C 1
ATOM 932 O O . ALA A 1 125 ? -35.498 8.310 22.098 1.00 72.94 125 ALA A O 1
ATOM 933 N N . PRO A 1 126 ? -37.253 7.457 20.944 1.00 70.44 126 PRO A N 1
ATOM 934 C CA . PRO A 1 126 ? -37.639 8.731 20.353 1.00 70.44 126 PRO A CA 1
ATOM 935 C C . PRO A 1 126 ? -37.905 9.747 21.467 1.00 70.44 126 PRO A C 1
ATOM 937 O O . PRO A 1 126 ? -38.611 9.457 22.430 1.00 70.44 126 PRO A O 1
ATOM 940 N N . GLY A 1 127 ? -37.285 10.923 21.355 1.00 68.75 127 GLY A N 1
ATOM 941 C CA . GLY A 1 127 ? -37.352 11.964 22.380 1.00 68.75 127 GLY A CA 1
ATOM 942 C C . GLY A 1 127 ? -36.121 12.074 23.283 1.00 68.75 127 GLY A C 1
ATOM 943 O O . GLY A 1 127 ? -36.172 12.841 24.235 1.00 68.75 127 GLY A O 1
ATOM 944 N N . LEU A 1 128 ? -35.013 11.379 23.001 1.00 70.31 128 LEU A N 1
ATOM 945 C CA . LEU A 1 128 ? -33.705 11.656 23.613 1.00 70.31 128 LEU A CA 1
ATOM 946 C C . LEU A 1 128 ? -32.779 12.365 22.618 1.00 70.31 128 LEU A C 1
ATOM 948 O O . LEU A 1 128 ? -32.683 11.965 21.460 1.00 70.31 128 LEU A O 1
ATOM 952 N N . THR A 1 129 ? -32.086 13.407 23.074 1.00 71.81 129 THR A N 1
ATOM 953 C CA . THR A 1 129 ? -31.087 14.129 22.277 1.00 71.81 129 THR A CA 1
ATOM 954 C C . THR A 1 129 ? -29.669 13.775 22.716 1.00 71.81 129 THR A C 1
ATOM 956 O O . THR A 1 129 ? -29.398 13.606 23.905 1.00 71.81 129 THR A O 1
ATOM 959 N N . TYR A 1 130 ? -28.760 13.683 21.743 1.00 72.62 130 TYR A N 1
ATOM 960 C CA . TYR A 1 130 ? -27.317 13.537 21.968 1.00 72.62 130 TYR A CA 1
ATOM 961 C C . TYR A 1 130 ? -26.617 14.886 22.204 1.00 72.62 130 TYR A C 1
ATOM 963 O O . TYR A 1 130 ? -25.405 14.922 22.410 1.00 72.62 130 TYR A O 1
ATOM 971 N N . TRP A 1 131 ? -27.358 15.998 22.151 1.00 72.44 131 TRP A N 1
ATOM 972 C CA . TRP A 1 131 ? -26.820 17.323 22.430 1.00 72.44 131 TRP A CA 1
ATOM 973 C C . TRP A 1 131 ? -26.475 17.460 23.912 1.00 72.44 131 TRP A C 1
ATOM 975 O O . TRP A 1 131 ? -27.354 17.468 24.773 1.00 72.44 131 TRP A O 1
ATOM 985 N N . ILE A 1 132 ? -25.179 17.585 24.182 1.00 67.69 132 ILE A N 1
ATOM 986 C CA . ILE A 1 132 ? -24.637 17.852 25.512 1.00 67.69 132 ILE A CA 1
ATOM 987 C C . ILE A 1 132 ? -24.785 19.358 25.787 1.00 67.69 132 ILE A C 1
ATOM 989 O O . ILE A 1 132 ? -24.428 20.160 24.915 1.00 67.69 132 ILE A O 1
ATOM 993 N N . PRO A 1 133 ? -25.304 19.775 26.957 1.00 68.88 133 PRO A N 1
ATOM 994 C CA . PRO A 1 133 ? -25.383 21.187 27.307 1.00 68.88 133 PRO A CA 1
ATOM 995 C C . PRO A 1 133 ? -23.980 21.798 27.313 1.00 68.88 133 PRO A C 1
ATOM 997 O O . PRO A 1 133 ? -23.058 21.287 27.948 1.00 68.88 133 PRO A O 1
ATOM 1000 N N . ARG A 1 134 ? -23.809 22.900 26.579 1.00 66.31 134 ARG A N 1
ATOM 1001 C CA . ARG A 1 134 ? -22.544 23.634 26.575 1.00 66.31 134 ARG A CA 1
ATOM 1002 C C . ARG A 1 134 ? -22.351 24.234 27.967 1.00 66.31 134 ARG A C 1
ATOM 1004 O O . ARG A 1 134 ? -23.225 24.966 28.431 1.00 66.31 134 ARG A O 1
ATOM 1011 N N . ARG A 1 135 ? -21.220 23.945 28.622 1.00 62.53 135 ARG A N 1
ATOM 1012 C CA . ARG A 1 135 ? -20.828 24.664 29.844 1.00 62.53 135 ARG A CA 1
ATOM 1013 C C . ARG A 1 135 ? -20.820 26.175 29.566 1.00 62.53 135 ARG A C 1
ATOM 1015 O O . ARG A 1 135 ? -20.633 26.609 28.424 1.00 62.53 135 ARG A O 1
ATOM 1022 N N . SER A 1 136 ? -21.044 26.960 30.615 1.00 66.94 136 SER A N 1
ATOM 1023 C CA . SER A 1 136 ? -20.914 28.417 30.607 1.00 66.94 136 SER A CA 1
ATOM 1024 C C . SER A 1 136 ? -19.593 28.862 29.959 1.00 66.94 136 SER A C 1
ATOM 1026 O O . SER A 1 136 ? -18.624 28.107 29.893 1.00 66.94 136 SER A O 1
ATOM 1028 N N . ARG A 1 137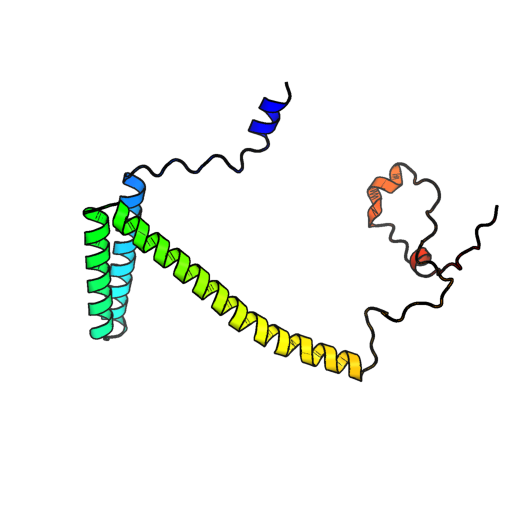 ? -19.597 30.081 29.406 1.00 68.12 137 ARG A N 1
ATOM 1029 C CA . ARG A 1 137 ? -18.539 30.649 28.552 1.00 68.12 137 ARG A CA 1
ATOM 1030 C C . ARG A 1 137 ? -17.135 30.346 29.128 1.00 68.12 137 ARG A C 1
ATOM 1032 O O . ARG A 1 137 ? -16.865 30.804 30.235 1.00 68.12 137 ARG A O 1
ATOM 1039 N N . PRO A 1 138 ? -16.275 29.590 28.414 1.00 68.75 138 PRO A N 1
ATOM 1040 C CA . PRO A 1 138 ? -14.981 29.169 28.948 1.00 68.75 138 PRO A CA 1
ATOM 1041 C C . PRO A 1 138 ? -14.090 30.380 29.222 1.00 68.75 138 PRO A C 1
ATOM 1043 O O . PRO A 1 138 ? -14.096 31.345 28.445 1.00 68.75 138 PRO A O 1
ATOM 1046 N N . ALA A 1 139 ? -13.336 30.330 30.319 1.00 75.12 139 ALA A N 1
ATOM 1047 C CA . ALA A 1 139 ? -12.354 31.353 30.637 1.00 75.12 139 ALA A CA 1
ATOM 1048 C C . ALA A 1 139 ? -11.198 31.297 29.617 1.00 75.12 139 ALA A C 1
ATOM 1050 O O . ALA A 1 139 ? -10.926 30.238 29.046 1.00 75.12 139 ALA A O 1
ATOM 1051 N N . PRO A 1 140 ? -10.478 32.407 29.366 1.00 78.56 140 PRO A N 1
ATOM 1052 C CA . PRO A 1 140 ? -9.322 32.422 28.462 1.00 78.56 140 PRO A CA 1
ATOM 1053 C C . PRO A 1 140 ? -8.269 31.345 28.782 1.00 78.56 140 PRO A C 1
ATOM 1055 O O . PRO A 1 140 ? -7.618 30.811 27.887 1.00 78.56 140 PRO A O 1
ATOM 1058 N N . GLU A 1 141 ? -8.146 30.993 30.060 1.00 75.88 141 GLU A N 1
ATOM 1059 C CA . GLU A 1 141 ? -7.222 29.987 30.591 1.00 75.88 141 GLU A CA 1
ATOM 1060 C C . GLU A 1 141 ? -7.619 28.545 30.218 1.00 75.88 141 GLU A C 1
ATOM 1062 O O . GLU A 1 141 ? -6.754 27.671 30.105 1.00 75.88 141 GLU A O 1
ATOM 1067 N N . ASP A 1 142 ? -8.906 28.298 29.948 1.00 70.44 142 ASP A N 1
ATOM 1068 C CA . ASP A 1 142 ? -9.440 26.975 29.603 1.00 70.44 142 ASP A CA 1
ATOM 1069 C C . ASP A 1 142 ? -9.084 26.556 28.169 1.00 70.44 142 ASP A C 1
ATOM 1071 O O . ASP A 1 142 ? -9.005 25.361 27.870 1.00 70.44 142 ASP A O 1
ATOM 1075 N N . TYR A 1 143 ? -8.799 27.514 27.275 1.00 73.88 143 TYR A N 1
ATOM 1076 C CA . TYR A 1 143 ? -8.400 27.213 25.892 1.00 73.88 143 TYR A CA 1
ATOM 1077 C C . TYR A 1 143 ? -7.067 26.463 25.821 1.00 73.88 143 TYR A C 1
ATOM 1079 O O . TYR A 1 143 ? -6.885 25.615 24.949 1.00 73.88 143 TYR A O 1
ATOM 1087 N N . ALA A 1 144 ? -6.162 26.695 26.777 1.00 78.38 144 ALA A N 1
ATOM 1088 C CA . ALA A 1 144 ? -4.905 25.954 26.864 1.00 78.38 144 ALA A CA 1
ATOM 1089 C C . ALA A 1 144 ? -5.109 24.474 27.250 1.00 78.38 144 ALA A C 1
ATOM 1091 O O . ALA A 1 144 ? -4.218 23.654 27.037 1.00 78.38 144 ALA A O 1
ATOM 1092 N N . ARG A 1 145 ? -6.277 24.111 27.804 1.00 70.25 145 ARG A N 1
ATOM 1093 C CA . ARG A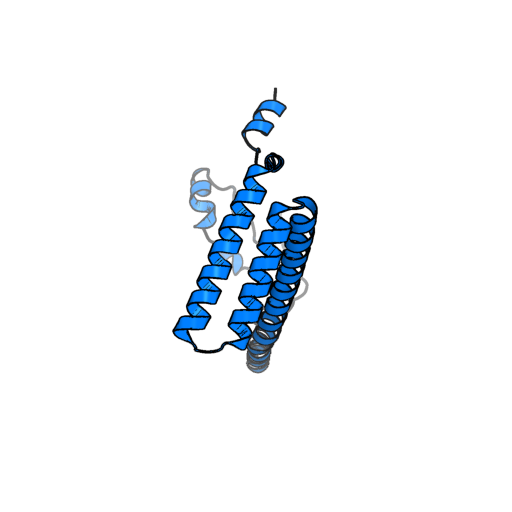 1 145 ? -6.601 22.755 28.286 1.00 70.25 145 ARG A CA 1
ATOM 1094 C C . ARG A 1 145 ? -7.825 22.147 27.600 1.00 70.25 145 ARG A C 1
ATOM 1096 O O . ARG A 1 145 ? -8.392 21.183 28.112 1.00 70.25 145 ARG A O 1
ATOM 1103 N N . GLN A 1 146 ? -8.195 22.654 26.423 1.00 69.38 146 GLN A N 1
ATOM 1104 C CA . GLN A 1 146 ? -9.419 22.283 25.703 1.00 69.38 146 GLN A CA 1
ATOM 1105 C C . GLN A 1 146 ? -9.599 20.765 25.503 1.00 69.38 146 GLN A C 1
ATOM 1107 O O . GLN A 1 146 ? -10.727 20.281 25.495 1.00 69.38 146 GLN A O 1
ATOM 1112 N N . PHE A 1 147 ? -8.507 20.008 25.360 1.00 66.19 147 PHE A N 1
ATOM 1113 C CA . PHE A 1 147 ? -8.548 18.554 25.148 1.00 66.19 147 PHE A CA 1
ATOM 1114 C C . PHE A 1 147 ? -8.398 17.723 26.428 1.00 66.19 147 PHE A C 1
ATOM 1116 O O . PHE A 1 147 ? -8.640 16.521 26.399 1.00 66.19 147 PHE A O 1
ATOM 1123 N N . LEU A 1 148 ? -7.981 18.343 27.537 1.00 63.66 148 LEU A N 1
ATOM 1124 C CA . LEU A 1 148 ? -7.737 17.656 28.809 1.00 63.66 148 LEU A CA 1
ATOM 1125 C C . LEU A 1 148 ? -8.943 17.726 29.747 1.00 63.66 148 LEU A C 1
ATOM 1127 O O . LEU A 1 148 ? -9.117 16.846 30.587 1.00 63.66 148 LEU A O 1
ATOM 1131 N N . VAL A 1 149 ? -9.802 18.734 29.585 1.00 63.12 149 VAL A N 1
ATOM 1132 C CA . VAL A 1 149 ? -11.094 18.806 30.275 1.00 63.12 149 VAL A CA 1
ATOM 1133 C C . VAL A 1 149 ? -12.094 17.930 29.516 1.00 63.12 149 VAL A C 1
ATOM 1135 O O . VAL A 1 149 ? -12.989 18.408 28.824 1.00 63.12 149 VAL A O 1
ATOM 1138 N N . GLU A 1 150 ? -11.894 16.613 29.568 1.00 60.06 150 GLU A N 1
ATOM 1139 C CA . GLU A 1 150 ? -12.824 15.667 28.958 1.00 60.06 150 GLU A CA 1
ATOM 1140 C C . GLU A 1 150 ? -14.066 15.507 29.848 1.00 60.06 150 GLU A C 1
ATOM 1142 O O . GLU A 1 150 ? -14.000 15.026 30.979 1.00 60.06 150 GLU A O 1
ATOM 1147 N N . ASP A 1 151 ? -15.217 15.929 29.324 1.00 63.25 151 ASP A N 1
ATOM 1148 C CA . ASP A 1 151 ? -16.488 16.050 30.046 1.00 63.25 151 ASP A CA 1
ATOM 1149 C C . ASP A 1 151 ? -17.189 14.682 30.215 1.00 63.25 151 ASP A C 1
ATOM 1151 O O . ASP A 1 151 ? -18.254 14.418 29.648 1.00 63.25 151 ASP A O 1
ATOM 1155 N N . ARG A 1 152 ? -16.552 13.750 30.944 1.00 60.00 152 ARG A N 1
ATOM 1156 C CA . ARG A 1 152 ? -17.100 12.399 31.197 1.00 60.00 152 ARG A CA 1
ATOM 1157 C C . ARG A 1 152 ? -18.487 12.450 31.835 1.00 60.00 152 ARG A C 1
ATOM 1159 O O . ARG A 1 152 ? -19.341 11.644 31.477 1.00 60.00 152 ARG A O 1
ATOM 1166 N N . GLU A 1 153 ? -18.709 13.401 32.737 1.00 61.56 153 GLU A N 1
ATOM 1167 C CA . GLU A 1 153 ? -19.992 13.595 33.415 1.00 61.56 153 GLU A CA 1
ATOM 1168 C C . GLU A 1 153 ? -21.080 14.062 32.437 1.00 61.56 153 GLU A C 1
ATOM 1170 O O . GLU A 1 153 ? -22.183 13.517 32.433 1.00 61.56 153 GLU A O 1
ATOM 1175 N N . ALA A 1 154 ? -20.757 14.985 31.525 1.00 61.34 154 ALA A N 1
ATOM 1176 C CA . ALA A 1 154 ? -21.725 15.514 30.569 1.00 61.34 154 ALA A CA 1
ATOM 1177 C C . ALA A 1 154 ? -22.089 14.521 29.447 1.00 61.34 154 ALA A C 1
ATOM 1179 O O . ALA A 1 154 ? -23.210 14.551 28.942 1.00 61.34 154 ALA A O 1
ATOM 1180 N N . ARG A 1 155 ? -21.193 13.587 29.086 1.00 62.00 155 ARG A N 1
ATOM 1181 C CA . ARG A 1 155 ? -21.498 12.500 28.128 1.00 62.00 155 ARG A CA 1
ATOM 1182 C C . ARG A 1 155 ? -22.459 11.442 28.686 1.00 62.00 155 ARG A C 1
ATOM 1184 O O . ARG A 1 155 ? -23.095 10.737 27.904 1.00 62.00 155 ARG A O 1
ATOM 1191 N N . GLY A 1 156 ? -22.553 11.305 30.011 1.00 64.62 156 GLY A N 1
ATOM 1192 C CA . GLY A 1 156 ? -23.458 10.353 30.667 1.00 64.62 156 GLY A CA 1
ATOM 1193 C C . GLY A 1 156 ? -24.911 10.833 30.756 1.00 64.62 156 GLY A C 1
ATOM 1194 O O . GLY A 1 156 ? -25.826 10.016 30.870 1.00 64.62 156 GLY A O 1
ATOM 1195 N N . LEU A 1 157 ? -25.137 12.145 30.669 1.00 62.50 157 LEU A N 1
ATOM 1196 C CA . LEU A 1 157 ? -26.445 12.771 30.843 1.00 62.50 157 LEU A CA 1
ATOM 1197 C C . LEU A 1 157 ? -27.193 12.828 29.504 1.00 62.50 157 LEU A C 1
ATOM 1199 O O . LEU A 1 157 ? -26.965 13.703 28.672 1.00 62.50 157 LEU A O 1
ATOM 1203 N N . LYS A 1 158 ? -28.106 11.878 29.281 1.00 66.06 158 LYS A N 1
ATOM 1204 C CA . LYS A 1 158 ? -29.021 11.905 28.128 1.00 66.06 158 LYS A CA 1
ATOM 1205 C C . LYS A 1 158 ? -30.206 12.813 28.447 1.00 66.06 158 LYS A C 1
ATOM 1207 O O . LYS A 1 158 ? -30.916 12.566 29.418 1.00 66.06 158 LYS A O 1
ATOM 1212 N N . ARG A 1 159 ? -30.438 13.836 27.622 1.00 68.19 159 ARG A N 1
ATOM 1213 C CA . ARG A 1 159 ?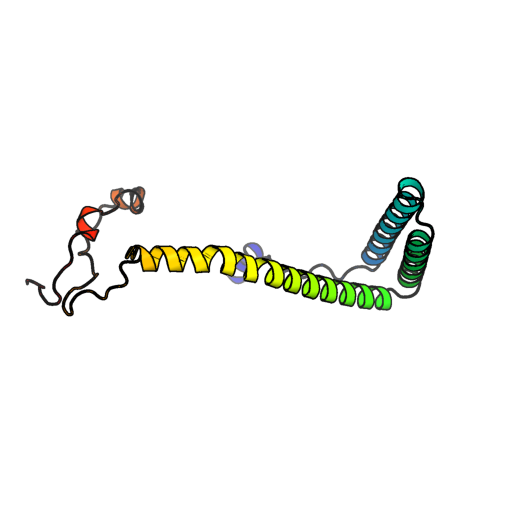 -31.522 14.812 27.822 1.00 68.19 159 ARG A CA 1
ATOM 1214 C C . ARG A 1 159 ? -32.759 14.438 27.007 1.00 68.19 159 ARG A C 1
ATOM 1216 O O . ARG A 1 159 ? -32.632 13.935 25.887 1.00 68.19 159 ARG A O 1
ATOM 1223 N N . LYS A 1 160 ? -33.953 14.711 27.541 1.00 68.81 160 LYS A N 1
ATOM 1224 C CA . LYS A 1 160 ? -35.200 14.622 26.772 1.00 68.81 160 LYS A CA 1
ATOM 1225 C C . LYS A 1 160 ? -35.336 15.820 25.828 1.00 68.81 160 LYS A C 1
ATOM 1227 O O . LYS A 1 160 ? -35.043 16.958 26.185 1.00 68.81 160 LYS A O 1
ATOM 1232 N N . VAL A 1 161 ? -35.771 15.556 24.603 1.00 66.56 161 VAL A N 1
ATOM 1233 C CA . VAL A 1 161 ? -36.082 16.569 23.592 1.00 66.56 161 VAL A CA 1
ATOM 1234 C C . VAL A 1 161 ? -37.278 17.384 24.096 1.00 66.56 161 VAL A C 1
ATOM 1236 O O . VAL A 1 161 ? -38.351 16.821 24.289 1.00 66.56 161 VAL A O 1
ATOM 1239 N N . GLY A 1 162 ? -37.088 18.689 24.323 1.00 67.38 162 GLY A N 1
ATOM 1240 C CA . GLY A 1 162 ? -38.150 19.621 24.734 1.00 67.38 162 GLY A CA 1
ATOM 1241 C C . GLY A 1 162 ? -38.065 20.162 26.168 1.00 67.38 162 GLY A C 1
ATOM 1242 O O . GLY A 1 162 ? -38.873 21.008 26.527 1.00 67.38 162 GLY A O 1
ATOM 1243 N N . GLU A 1 163 ? -37.087 19.744 26.977 1.00 63.22 163 GLU A N 1
ATOM 1244 C CA . GLU A 1 163 ? -36.873 20.255 28.346 1.00 63.22 163 GLU A CA 1
ATOM 1245 C C . GLU A 1 163 ? -36.123 21.606 28.400 1.00 63.22 163 GLU A C 1
ATOM 1247 O O . GLU A 1 163 ? -35.305 21.832 29.291 1.00 63.22 163 GLU A O 1
ATOM 1252 N N . ASP A 1 164 ? -36.343 22.515 27.446 1.00 58.03 164 ASP A N 1
ATOM 1253 C CA . ASP A 1 164 ? -35.807 23.881 27.534 1.00 58.03 164 ASP A CA 1
ATOM 1254 C C . ASP A 1 164 ? -36.676 24.713 28.486 1.00 58.03 164 ASP A C 1
ATOM 1256 O O . ASP A 1 164 ? -37.688 25.308 28.112 1.00 58.03 164 ASP A O 1
ATOM 1260 N N . GLY A 1 165 ? -36.262 24.714 29.756 1.00 53.81 165 GLY A N 1
ATOM 1261 C CA . GLY A 1 165 ? -36.633 25.737 30.720 1.00 53.81 165 GLY A CA 1
ATOM 1262 C C . GLY A 1 165 ? -36.174 27.107 30.224 1.00 53.81 165 GLY A C 1
ATOM 1263 O O . GLY A 1 165 ? -35.009 27.292 29.864 1.00 53.81 165 GLY A O 1
ATOM 1264 N N . ARG A 1 166 ? -37.135 28.029 30.184 1.00 36.84 166 ARG A N 1
ATOM 1265 C CA . ARG A 1 166 ? -36.892 29.468 30.282 1.00 36.84 166 ARG A CA 1
ATOM 1266 C C . ARG A 1 166 ? -36.154 29.793 31.575 1.00 36.84 166 ARG A C 1
ATOM 1268 O O . ARG A 1 166 ? -36.409 29.077 32.570 1.00 36.84 166 ARG A O 1
#

pLDDT: mean 70.14, std 12.59, range [36.84, 96.81]

Radius of gyration: 31.8 Å; chains: 1; bounding box: 66×65×64 Å

Foldseek 3Di:
DPPVVCCVVDPPDDDDPPDDLVVLLVVLVVVLVVLLVVLVCCCVPPVPPVVSVVSVVVSVVSNVCSPPPSVVNVVVVVVVVVVVVVVVVVVCCVVCVVVCCVPVVVVVVVCVVVVPDVVPPPDPDPFWDQDFDDPPDDDPVCVVVVPVPDPPVSNVDIDGHPPDDD

Secondary structure (DSSP, 8-state):
--HHHHHHH--S--------HHHHHHHHHHHHHHHHHHHHHHHHHH--HHHHHHHHHHHHHHHHHHHH-HHHHHHHHHHHHHHHHHHHHHHHHHHHHHHHHHHHHHHHHHHHHTT--TT--SPPPTTEE--PPPPS---GGGGGGTTTS--HHHHH-PEETT----

Sequence (166 aa):
MSDRVLAVVWNWRHAAPAASGGHARRRGLIQTAVILAVAAGLRWGLGHELPAMIAAGVAAVVLGTSQAVPGAFAAIEGFGKRLGFWVGTALTWLTLVPLWLLVFLPAGLILKATGRDPLHRKPHAPGLTYWIPRRSRPAPEDYARQFLVEDREARGLKRKVGEDGR